Protein AF-A0A914E4A1-F1 (afdb_monomer)

Secondary structure (DSSP, 8-state):
-HHHHHHHHHHHHHHHHHHHHSPEE----S--TT--TTSTTHHHHTT-SBHHHHHTSTTEEEEEETT-TTTEEEEEEBGGG-TTT-BSSGGGSS--SS--S--EEEEEETTEEEEEEEESS----TTTHHHHHHHHHHHHHHHHHHTTS--

Sequence (151 aa):
MLCVLFSLCLLGGSFLLINKDSAAVHQIQGNVPNFDQSIDLFSQCNSYSNCDFCVTNEYCGFCVQQGNEKSWGYCLPGKNNQSDVRSDTGYCNSPTSSDTDNYHYNISIDGKPTRWEWDDSFCHTKYTFLPIAIIVIYQISFTSGINQIVY

Nearest PDB structures (foldseek):
  5v3b-assembly1_A  TM=4.237E-01  e=2.226E+00  Homo sapiens
  8yqu-assembly1_C  TM=3.728E-01  e=2.087E+00  African swine fever virus

Foldseek 3Di:
DVLLVVLVVQLVVLVVVQQVQFAFADQDDDDDPFFDCVDPCAVVQSPDTGQVVLLVQQQWKWKAWPVCLRYYTHIAGCPVSGLVQFGVTDQTNDDDDDDPDFQWGFDQDPNDTIIMGIGNHDGDDPSPCSSVVSVVSSVVVVVVVVVVPPD

Radius of gyration: 19.83 Å; Cα contacts (8 Å, |Δi|>4): 266; chains: 1; bounding box: 50×30×66 Å

Organism: NCBI:txid290746

pLDDT: mean 80.81, std 12.21, range [37.94, 93.75]

Mean predicted aligned error: 8.92 Å

Solvent-accessible surface area (backbone atoms only — not comparable to full-atom values): 8223 Å² total; per-residue (Å²): 108,69,65,48,55,51,33,53,52,51,39,56,51,35,53,54,49,38,49,73,50,25,18,32,35,57,64,84,76,76,96,45,90,68,48,61,75,85,47,78,57,27,72,61,24,38,65,37,66,23,35,53,66,22,33,70,36,71,41,13,15,28,36,25,41,69,94,32,56,56,62,41,30,34,31,31,21,10,37,94,66,35,18,93,72,32,25,63,41,38,78,43,42,63,78,62,72,95,62,97,66,73,54,51,16,70,43,69,59,96,86,39,85,41,48,25,37,53,33,33,81,67,66,65,49,93,48,71,62,48,48,57,58,37,51,54,54,33,52,58,50,52,58,67,61,58,74,75,79,80,126

Structure (mmCIF, N/CA/C/O backbone):
data_AF-A0A914E4A1-F1
#
_entry.id   AF-A0A914E4A1-F1
#
loop_
_atom_site.group_PDB
_atom_site.id
_atom_site.type_symbol
_atom_site.label_atom_id
_atom_site.label_alt_id
_atom_site.label_comp_id
_atom_site.label_asym_id
_atom_site.label_entity_id
_atom_site.label_seq_id
_atom_site.pdbx_PDB_ins_code
_atom_site.Cartn_x
_atom_site.Cartn_y
_atom_site.Cartn_z
_atom_site.occupancy
_atom_site.B_iso_or_equiv
_atom_site.auth_seq_id
_atom_site.auth_comp_id
_atom_site.auth_asym_id
_atom_site.auth_atom_id
_atom_site.pdbx_PDB_model_num
ATOM 1 N N . MET A 1 1 ? -23.397 -4.184 26.640 1.00 72.25 1 MET A N 1
ATOM 2 C CA . MET A 1 1 ? -23.469 -4.840 25.310 1.00 72.25 1 MET A CA 1
ATOM 3 C C . MET A 1 1 ? -23.698 -3.851 24.161 1.00 72.25 1 MET A C 1
ATOM 5 O O . MET A 1 1 ? -22.940 -3.895 23.206 1.00 72.25 1 MET A O 1
ATOM 9 N N . LEU A 1 2 ? -24.656 -2.913 24.249 1.00 82.31 2 LEU A N 1
ATOM 10 C CA . LEU A 1 2 ? -24.896 -1.889 23.207 1.00 82.31 2 LEU A CA 1
ATOM 11 C C . LEU A 1 2 ? -23.668 -1.023 22.859 1.00 82.31 2 LEU A C 1
ATOM 13 O O . LEU A 1 2 ? -23.382 -0.827 21.684 1.00 82.31 2 LEU A O 1
ATOM 17 N N . CYS A 1 3 ? -22.902 -0.569 23.857 1.00 79.50 3 CYS A N 1
ATOM 18 C CA . CYS A 1 3 ? -21.691 0.230 23.615 1.00 79.50 3 C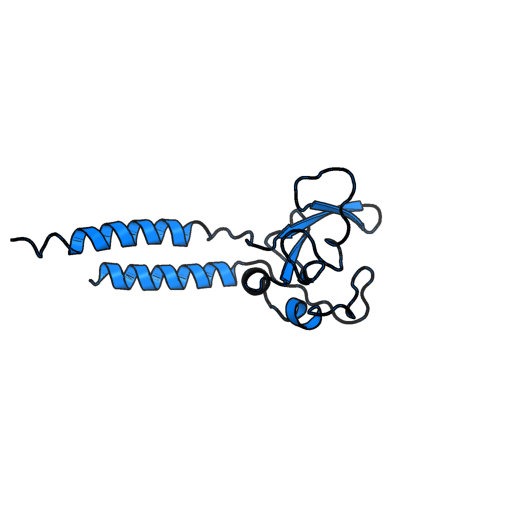YS A CA 1
ATOM 19 C C . CYS A 1 3 ? -20.619 -0.544 22.831 1.00 79.50 3 CYS A C 1
ATOM 21 O O . CYS A 1 3 ? -19.942 0.023 21.985 1.00 79.50 3 CYS A O 1
ATOM 23 N N . VAL A 1 4 ? -20.507 -1.853 23.074 1.00 84.19 4 VAL A N 1
ATOM 24 C CA . VAL A 1 4 ? -19.567 -2.742 22.375 1.00 84.19 4 VAL A CA 1
ATOM 25 C C . VAL A 1 4 ? -19.950 -2.851 20.898 1.00 84.19 4 VAL A C 1
ATOM 27 O O . VAL A 1 4 ? -19.099 -2.673 20.033 1.00 84.19 4 VAL A O 1
ATOM 30 N N . LEU A 1 5 ? -21.239 -3.064 20.609 1.00 87.19 5 LEU A N 1
ATOM 31 C CA . LEU A 1 5 ? -21.758 -3.114 19.238 1.00 87.19 5 LEU A CA 1
ATOM 32 C C . LEU A 1 5 ? -21.517 -1.796 18.492 1.00 87.19 5 LEU A C 1
ATOM 34 O O . LEU A 1 5 ? -21.060 -1.809 17.354 1.00 87.19 5 LEU A O 1
ATOM 38 N N . PHE A 1 6 ? -21.771 -0.660 19.146 1.00 88.31 6 PHE A N 1
ATOM 39 C CA . PHE A 1 6 ? -21.542 0.651 18.544 1.00 88.31 6 PHE A CA 1
ATOM 40 C C . PHE A 1 6 ? -20.058 0.889 18.228 1.00 88.31 6 PHE A C 1
ATOM 42 O O . PHE A 1 6 ? -19.729 1.313 17.122 1.00 88.31 6 PHE A O 1
ATOM 49 N N . SER A 1 7 ? -19.152 0.540 19.147 1.00 86.81 7 SER A N 1
ATOM 50 C CA . SER A 1 7 ? -17.707 0.649 18.917 1.00 86.81 7 SER A CA 1
ATOM 51 C C . SER A 1 7 ? -17.218 -0.247 17.778 1.00 86.81 7 SER A C 1
ATOM 53 O O . SER A 1 7 ? -16.366 0.182 17.007 1.00 86.81 7 SER A O 1
ATOM 55 N N . LEU A 1 8 ? -17.770 -1.455 17.617 1.00 87.62 8 LEU A N 1
ATOM 56 C CA . LEU A 1 8 ? -17.433 -2.334 16.489 1.00 87.62 8 LEU A CA 1
ATOM 57 C C . LEU A 1 8 ? -17.865 -1.727 15.146 1.00 87.62 8 LEU A C 1
ATOM 59 O O . LEU A 1 8 ? -17.088 -1.740 14.191 1.00 87.62 8 LEU A O 1
ATOM 63 N N . CYS A 1 9 ? -19.061 -1.133 15.081 1.00 90.50 9 CYS A N 1
ATOM 64 C CA . CYS A 1 9 ? -19.515 -0.416 13.887 1.00 90.50 9 CYS A CA 1
ATOM 65 C C . CYS A 1 9 ? -18.609 0.781 13.561 1.00 90.50 9 CYS A C 1
ATOM 67 O O . CYS A 1 9 ? -18.251 0.984 12.402 1.00 90.50 9 CYS A O 1
ATOM 69 N N . LEU A 1 10 ? -18.207 1.556 14.574 1.00 88.75 10 LEU A N 1
ATOM 70 C CA . LEU A 1 10 ? -17.286 2.682 14.395 1.00 88.75 10 LEU A CA 1
ATOM 71 C C . LEU A 1 10 ? -15.893 2.228 13.940 1.00 88.75 10 LEU A C 1
ATOM 73 O O . LEU A 1 10 ? -15.278 2.896 13.107 1.00 88.75 10 LEU A O 1
ATOM 77 N N . LEU A 1 11 ? -15.401 1.096 14.454 1.00 88.69 11 LEU A N 1
ATOM 78 C CA . LEU A 1 11 ? -14.117 0.523 14.054 1.00 88.69 11 LEU A CA 1
ATOM 79 C C . LEU A 1 11 ? -14.143 0.141 12.568 1.00 88.69 11 LEU A C 1
ATOM 81 O O . LEU A 1 11 ? -13.282 0.578 11.809 1.00 88.69 11 LEU A O 1
ATOM 85 N N . GLY A 1 12 ? -15.180 -0.586 12.136 1.00 87.69 12 GLY A N 1
ATOM 86 C CA . GLY A 1 12 ? -15.383 -0.921 10.724 1.00 87.69 12 GLY A CA 1
ATOM 87 C C . GLY A 1 12 ? -15.508 0.324 9.839 1.00 87.69 12 GLY A C 1
ATOM 88 O O . GLY A 1 12 ? -14.858 0.419 8.800 1.00 87.69 12 GLY A O 1
ATOM 89 N N . GLY A 1 13 ? -16.274 1.325 10.284 1.00 89.25 13 GLY A N 1
ATOM 90 C CA . GLY A 1 13 ? -16.399 2.604 9.583 1.00 89.25 13 GLY A CA 1
ATOM 91 C C . GLY A 1 13 ? -15.072 3.358 9.448 1.00 89.25 13 GLY A C 1
ATOM 92 O O . GLY A 1 13 ? -14.831 3.997 8.429 1.00 89.25 13 GLY A O 1
ATOM 93 N N . SER A 1 14 ? -14.181 3.247 10.432 1.00 87.00 14 SER A N 1
ATOM 94 C CA . SER A 1 14 ? -12.871 3.905 10.391 1.00 87.00 14 SER A CA 1
ATOM 95 C C . SER A 1 14 ? -11.954 3.299 9.337 1.00 87.00 14 SER A C 1
ATOM 97 O O . SER A 1 14 ? -11.304 4.046 8.612 1.00 87.00 14 SER A O 1
ATOM 99 N N . PHE A 1 15 ? -11.959 1.973 9.184 1.00 85.69 15 PHE A N 1
ATOM 100 C CA . PHE A 1 15 ? -11.224 1.318 8.099 1.00 85.69 15 PHE A CA 1
ATOM 101 C C . PHE A 1 15 ? -11.761 1.714 6.719 1.00 85.69 15 PHE A C 1
ATOM 103 O O . PHE A 1 15 ? -10.980 1.995 5.815 1.00 85.69 15 PHE A O 1
ATOM 110 N N . LEU A 1 16 ? -13.084 1.849 6.566 1.00 85.75 16 LEU A N 1
ATOM 111 C CA . LEU A 1 16 ? -13.674 2.353 5.319 1.00 85.75 16 LEU A CA 1
ATOM 112 C C . LEU A 1 16 ? -13.251 3.798 5.012 1.00 85.75 16 LEU A C 1
ATOM 114 O O . LEU A 1 16 ? -13.002 4.134 3.854 1.00 85.75 16 LEU A O 1
ATOM 118 N N . LEU A 1 17 ? -13.165 4.657 6.033 1.00 83.62 17 LEU A N 1
ATOM 119 C CA . LEU A 1 17 ? -12.691 6.034 5.870 1.00 83.62 17 LEU A CA 1
ATOM 120 C C . LEU A 1 17 ? -11.211 6.087 5.476 1.00 83.62 17 LEU A C 1
ATOM 122 O O . LEU A 1 17 ? -10.863 6.867 4.596 1.00 83.62 17 LEU A O 1
ATOM 126 N N . ILE A 1 18 ? -10.369 5.244 6.079 1.00 84.75 18 ILE A N 1
ATOM 127 C CA . ILE A 1 18 ? -8.945 5.117 5.735 1.00 84.75 18 ILE A CA 1
ATOM 128 C C . ILE A 1 18 ? -8.782 4.697 4.275 1.00 84.75 18 ILE A C 1
ATOM 130 O O . ILE A 1 18 ? -8.062 5.354 3.526 1.00 84.75 18 ILE A O 1
ATOM 134 N N . ASN A 1 19 ? -9.502 3.661 3.844 1.00 82.56 19 ASN A N 1
ATOM 135 C CA . ASN A 1 19 ? -9.434 3.178 2.469 1.00 82.56 19 ASN A CA 1
ATOM 136 C C . ASN A 1 19 ? -9.850 4.269 1.463 1.00 82.56 19 ASN A C 1
ATOM 138 O O . ASN A 1 19 ? -9.161 4.499 0.473 1.00 82.56 19 ASN A O 1
ATOM 142 N N . LYS A 1 20 ? -10.929 5.006 1.764 1.00 82.94 20 LYS A N 1
ATOM 143 C CA . LYS A 1 20 ? -11.439 6.093 0.913 1.00 82.94 20 LYS A CA 1
ATOM 144 C C . LYS A 1 20 ? -10.526 7.327 0.863 1.00 82.94 20 LYS A C 1
ATOM 146 O O . LYS A 1 20 ? -10.534 8.026 -0.146 1.00 82.94 20 LYS A O 1
ATOM 151 N N . ASP A 1 21 ? -9.821 7.635 1.948 1.00 85.12 21 ASP A N 1
ATOM 152 C CA . ASP A 1 21 ? -8.904 8.784 2.049 1.00 85.12 21 ASP A CA 1
ATOM 153 C C . ASP A 1 21 ? -7.477 8.452 1.589 1.00 85.12 21 ASP A C 1
ATOM 155 O O . ASP A 1 21 ? -6.638 9.340 1.471 1.00 85.12 21 ASP A O 1
ATOM 159 N N . SER A 1 22 ? -7.187 7.174 1.342 1.00 85.06 22 SER A N 1
ATOM 160 C CA . SER A 1 22 ? -5.876 6.735 0.875 1.00 85.06 22 SER A CA 1
ATOM 161 C C . SER A 1 22 ? -5.585 7.247 -0.533 1.00 85.06 22 SER A C 1
ATOM 163 O O . SER A 1 22 ? -6.481 7.339 -1.374 1.00 85.06 22 SER A O 1
ATOM 165 N N . ALA A 1 23 ? -4.308 7.525 -0.808 1.00 88.31 23 ALA A N 1
ATOM 166 C CA . ALA A 1 23 ? -3.865 7.991 -2.116 1.00 88.31 23 ALA A CA 1
ATOM 167 C C . ALA A 1 23 ? -4.294 7.033 -3.239 1.00 88.31 23 ALA A C 1
ATOM 169 O O . ALA A 1 23 ? -4.212 5.807 -3.100 1.00 88.31 23 ALA A O 1
ATOM 170 N N . ALA A 1 24 ? -4.741 7.601 -4.360 1.00 89.81 24 ALA A N 1
ATOM 171 C CA . ALA A 1 24 ? -5.168 6.830 -5.520 1.00 89.81 24 ALA A CA 1
ATOM 172 C C . ALA A 1 24 ? -3.965 6.208 -6.245 1.00 89.81 24 ALA A C 1
ATOM 174 O O . ALA A 1 24 ? -2.902 6.822 -6.362 1.00 89.81 24 ALA A O 1
ATOM 175 N N . VAL A 1 25 ? -4.144 5.001 -6.776 1.00 91.19 25 VAL A N 1
ATOM 176 C CA . VAL A 1 25 ? -3.153 4.376 -7.656 1.00 91.19 25 VAL A CA 1
ATOM 177 C C . VAL A 1 25 ? -3.331 4.930 -9.064 1.00 91.19 25 VAL A C 1
ATOM 179 O O . VAL A 1 25 ? -4.416 4.867 -9.646 1.00 91.19 25 VAL A O 1
ATOM 182 N N . HIS A 1 26 ? -2.254 5.461 -9.630 1.00 91.44 26 HIS A N 1
ATOM 183 C CA . HIS A 1 26 ? -2.198 5.823 -11.033 1.00 91.44 26 HIS A CA 1
ATOM 184 C C . HIS A 1 26 ? -1.838 4.589 -11.855 1.00 91.44 26 HIS A C 1
ATOM 186 O O . HIS A 1 26 ? -0.722 4.075 -11.774 1.00 91.44 26 HIS A O 1
ATOM 192 N N . GLN A 1 27 ? -2.802 4.103 -12.633 1.00 90.31 27 GLN A N 1
ATOM 193 C CA . GLN A 1 27 ? -2.609 2.915 -13.452 1.00 90.31 27 GLN A CA 1
ATOM 194 C C . GLN A 1 27 ? -1.702 3.223 -14.637 1.00 90.31 27 GLN A C 1
ATOM 196 O O . GLN A 1 27 ? -1.983 4.103 -15.452 1.00 90.31 27 GLN A O 1
ATOM 201 N N . ILE A 1 28 ? -0.632 2.452 -14.759 1.00 87.62 28 ILE A N 1
ATOM 202 C CA . ILE A 1 28 ? 0.309 2.569 -15.866 1.00 87.62 28 ILE A CA 1
ATOM 203 C C . ILE A 1 28 ? -0.291 1.827 -17.063 1.00 87.62 28 ILE A C 1
ATOM 205 O O . ILE A 1 28 ? -0.576 0.631 -16.975 1.00 87.62 28 ILE A O 1
ATOM 209 N N . GLN A 1 29 ? -0.503 2.538 -18.172 1.00 83.44 29 GLN A N 1
ATOM 210 C CA . GLN A 1 29 ? -1.038 1.983 -19.417 1.00 83.44 29 GLN A CA 1
ATOM 211 C C . GLN A 1 29 ? -0.049 2.202 -20.565 1.00 83.44 29 GLN A C 1
ATOM 213 O O . GLN A 1 29 ? 0.415 3.319 -20.790 1.00 83.44 29 GLN A O 1
ATOM 218 N N . GLY A 1 30 ? 0.246 1.140 -21.320 1.00 80.31 30 GLY A N 1
ATOM 219 C CA . GLY A 1 30 ? 1.188 1.191 -22.443 1.00 80.31 30 GLY A CA 1
ATOM 220 C C . GLY A 1 30 ? 2.648 1.296 -22.000 1.00 80.31 30 GLY A C 1
ATOM 221 O O . GLY A 1 30 ? 2.950 1.242 -20.817 1.00 80.31 30 GLY A O 1
ATOM 222 N N . ASN A 1 31 ? 3.579 1.420 -22.944 1.00 79.00 31 ASN A N 1
ATOM 223 C CA . ASN A 1 31 ? 5.005 1.382 -22.622 1.00 79.00 31 ASN A CA 1
ATOM 224 C C . ASN A 1 31 ? 5.472 2.727 -22.030 1.00 79.00 31 ASN A C 1
ATOM 226 O O . ASN A 1 31 ? 5.622 3.704 -22.767 1.00 79.00 31 ASN A O 1
ATOM 230 N N . VAL A 1 32 ? 5.676 2.783 -20.709 1.00 82.19 32 VAL A N 1
ATOM 231 C CA . VAL A 1 32 ? 6.095 3.999 -19.992 1.00 82.19 32 VAL A CA 1
ATOM 232 C C . VAL A 1 32 ? 7.574 3.887 -19.613 1.00 82.19 32 VAL A C 1
ATOM 234 O O . VAL A 1 32 ? 7.974 2.889 -19.015 1.00 82.19 32 VAL A O 1
ATOM 237 N N . PRO A 1 33 ? 8.411 4.892 -19.923 1.00 76.69 33 PRO A N 1
ATOM 238 C CA . PRO A 1 33 ? 9.826 4.854 -19.571 1.00 76.69 33 PRO A CA 1
ATOM 239 C C . PRO A 1 33 ? 10.028 4.705 -18.056 1.00 76.69 33 PRO A C 1
ATOM 241 O O . PRO A 1 33 ? 9.334 5.340 -17.264 1.00 76.69 33 PRO A O 1
ATOM 244 N N . ASN A 1 34 ? 11.026 3.901 -17.676 1.00 80.00 34 ASN A N 1
ATOM 245 C CA . ASN A 1 34 ? 11.361 3.481 -16.303 1.00 80.00 34 ASN A CA 1
ATOM 246 C C . ASN A 1 34 ? 10.430 2.433 -15.678 1.00 80.00 34 ASN A C 1
ATOM 248 O O . ASN A 1 34 ? 10.760 1.929 -14.607 1.00 80.00 34 ASN A O 1
ATOM 252 N N . PHE A 1 35 ? 9.327 2.070 -16.335 1.00 87.06 35 PHE A N 1
ATOM 253 C CA . PHE A 1 35 ? 8.444 0.997 -15.890 1.00 87.06 35 PHE A CA 1
ATOM 254 C C . PHE A 1 35 ? 8.545 -0.194 -16.836 1.00 87.06 35 PHE A C 1
ATOM 256 O O . PHE A 1 35 ? 8.288 -0.096 -18.032 1.00 87.06 35 PHE A O 1
ATOM 263 N N . ASP A 1 36 ? 8.903 -1.333 -16.269 1.00 88.25 36 ASP A N 1
ATOM 264 C CA . ASP A 1 36 ? 8.963 -2.618 -16.936 1.00 88.25 36 ASP A CA 1
ATOM 265 C C . ASP A 1 36 ? 7.709 -3.408 -16.564 1.00 88.25 36 ASP A C 1
ATOM 267 O O . ASP A 1 36 ? 7.532 -3.836 -15.424 1.00 88.25 36 ASP A O 1
ATOM 271 N N . GLN A 1 37 ? 6.816 -3.553 -17.540 1.00 86.25 37 GLN A N 1
ATOM 272 C CA . GLN A 1 37 ? 5.542 -4.256 -17.379 1.00 86.25 37 GLN A CA 1
ATOM 273 C C . GLN A 1 37 ? 5.668 -5.766 -17.575 1.00 86.25 37 GLN A C 1
ATOM 275 O O . GLN A 1 37 ? 4.687 -6.480 -17.388 1.00 86.25 37 GLN A O 1
ATOM 280 N N . SER A 1 38 ? 6.844 -6.245 -17.993 1.00 86.50 38 SER A N 1
ATOM 281 C CA . SER A 1 38 ? 7.107 -7.673 -18.175 1.00 86.50 38 SER A CA 1
ATOM 282 C C . SER A 1 38 ? 7.435 -8.390 -16.865 1.00 86.50 38 SER A C 1
ATOM 284 O O . SER A 1 38 ? 7.477 -9.618 -16.845 1.00 86.50 38 SER A O 1
ATOM 286 N N . ILE A 1 39 ? 7.631 -7.634 -15.780 1.00 86.69 39 ILE A N 1
ATOM 287 C CA . ILE A 1 39 ? 7.891 -8.172 -14.448 1.00 86.69 39 ILE A CA 1
ATOM 288 C C . ILE A 1 39 ? 6.649 -8.889 -13.915 1.00 86.69 39 ILE A C 1
ATOM 290 O O . ILE A 1 39 ? 5.515 -8.410 -14.037 1.00 86.69 39 ILE A O 1
ATOM 294 N N . ASP A 1 40 ? 6.886 -10.035 -13.281 1.00 86.75 40 ASP A N 1
ATOM 295 C CA . ASP A 1 40 ? 5.859 -10.788 -12.574 1.00 86.75 40 ASP A CA 1
ATOM 296 C C . ASP A 1 40 ? 5.148 -9.905 -11.535 1.00 86.75 40 ASP A C 1
ATOM 298 O O . ASP A 1 40 ? 5.713 -8.972 -10.972 1.00 86.75 40 ASP A O 1
ATOM 302 N N . LEU A 1 41 ? 3.862 -10.166 -11.294 1.00 89.56 41 LEU A N 1
ATOM 303 C CA . LEU A 1 41 ? 3.008 -9.388 -10.380 1.00 89.56 41 LEU A CA 1
ATOM 304 C C . LEU A 1 41 ? 2.759 -7.919 -10.777 1.00 89.56 41 LEU A C 1
ATOM 306 O O . LEU A 1 41 ? 1.869 -7.305 -10.186 1.00 89.56 41 LEU A O 1
ATOM 310 N N . PHE A 1 42 ? 3.411 -7.359 -11.808 1.00 90.62 42 PHE A N 1
ATOM 311 C CA . PHE A 1 42 ? 3.172 -5.974 -12.241 1.00 90.62 42 PHE A CA 1
ATOM 312 C C . PHE A 1 42 ? 1.693 -5.713 -12.538 1.00 90.62 42 PHE A C 1
ATOM 314 O O . PHE A 1 42 ? 1.097 -4.780 -12.002 1.00 90.62 42 PHE A O 1
ATOM 321 N N . SER A 1 43 ? 1.067 -6.576 -13.346 1.00 91.12 43 SER A N 1
ATOM 322 C CA . SER A 1 43 ? -0.353 -6.436 -13.686 1.00 91.12 43 SER A CA 1
ATOM 323 C C . SER A 1 43 ? -1.271 -6.570 -12.468 1.00 91.12 43 SER A C 1
ATOM 325 O O . SER A 1 43 ? -2.360 -6.001 -12.476 1.00 91.12 43 SER A O 1
ATOM 327 N N . GLN A 1 44 ? -0.864 -7.332 -11.450 1.00 92.44 44 GLN A N 1
ATOM 328 C CA . GLN A 1 44 ? -1.645 -7.512 -10.230 1.00 92.44 44 GLN A CA 1
ATOM 329 C C . GLN A 1 44 ? -1.540 -6.271 -9.344 1.00 92.44 44 GLN A C 1
ATOM 331 O O . GLN A 1 44 ? -2.570 -5.700 -8.992 1.00 92.44 44 GLN A O 1
ATOM 336 N N . CYS A 1 45 ? -0.324 -5.803 -9.052 1.00 92.19 45 CYS A N 1
ATOM 337 C CA . CYS A 1 45 ? -0.116 -4.600 -8.249 1.00 92.19 45 CYS A CA 1
ATOM 338 C C . CYS A 1 45 ? -0.740 -3.362 -8.925 1.00 92.19 45 CYS A C 1
ATOM 340 O O . CYS A 1 45 ? -1.485 -2.614 -8.298 1.00 92.19 45 CYS A O 1
ATOM 342 N N . ASN A 1 46 ? -0.571 -3.198 -10.239 1.00 93.25 46 ASN A N 1
ATOM 343 C CA . ASN A 1 46 ? -1.141 -2.076 -10.996 1.00 93.25 46 ASN A CA 1
ATOM 344 C C . ASN A 1 46 ? -2.686 -2.109 -11.095 1.00 93.25 46 ASN A C 1
ATOM 346 O O . ASN A 1 46 ? -3.299 -1.132 -11.525 1.00 93.25 46 ASN A O 1
ATOM 350 N N . SER A 1 47 ? -3.337 -3.219 -10.719 1.00 93.31 47 SER A N 1
ATOM 351 C CA . SER A 1 47 ? -4.804 -3.338 -10.743 1.00 93.31 47 SER A CA 1
ATOM 352 C C . SER A 1 47 ? -5.495 -2.729 -9.519 1.00 93.31 47 SER A C 1
ATOM 354 O O . SER A 1 47 ? -6.697 -2.460 -9.576 1.00 93.31 47 SER A O 1
ATOM 356 N N . TYR A 1 48 ? -4.761 -2.484 -8.429 1.00 93.19 48 TYR A N 1
ATOM 357 C CA . TYR A 1 48 ? -5.321 -1.887 -7.218 1.00 93.19 48 TYR A CA 1
ATOM 358 C C . TYR A 1 48 ? -5.715 -0.423 -7.441 1.00 93.19 48 TYR A C 1
ATOM 360 O O . TYR A 1 48 ? -5.104 0.289 -8.232 1.00 93.19 48 TYR A O 1
ATOM 368 N N . SER A 1 49 ? -6.754 0.035 -6.738 1.00 91.31 49 SER A N 1
ATOM 369 C CA . SER A 1 49 ? -7.320 1.383 -6.903 1.00 91.31 49 SER A CA 1
ATOM 370 C C . SER A 1 49 ? -6.679 2.444 -6.010 1.00 91.31 49 SER A C 1
ATOM 372 O O . SER A 1 49 ? -6.689 3.627 -6.348 1.00 91.31 49 SER A O 1
ATOM 374 N N . ASN A 1 50 ? -6.146 2.043 -4.858 1.00 90.94 50 ASN A N 1
ATOM 375 C CA . ASN A 1 50 ? -5.614 2.942 -3.835 1.00 90.94 50 ASN A CA 1
ATOM 376 C C . ASN A 1 50 ? -4.518 2.260 -3.013 1.00 90.94 50 ASN A C 1
ATOM 378 O O . ASN A 1 50 ? -4.408 1.032 -3.006 1.00 90.94 50 ASN A O 1
ATOM 382 N N . CYS A 1 51 ? -3.738 3.081 -2.311 1.00 90.44 51 CYS A N 1
ATOM 383 C CA . CYS A 1 51 ? -2.613 2.651 -1.487 1.00 90.44 51 CYS A CA 1
ATOM 384 C C . CYS A 1 51 ? -3.009 1.552 -0.484 1.00 90.44 51 CYS A C 1
ATOM 386 O O . CYS A 1 51 ? -2.362 0.517 -0.460 1.00 90.44 51 CYS A O 1
ATOM 388 N N . ASP A 1 52 ? -4.115 1.707 0.259 1.00 89.44 52 ASP A N 1
ATOM 389 C CA . ASP A 1 52 ? -4.555 0.720 1.268 1.00 89.44 52 ASP A CA 1
ATOM 390 C C . ASP A 1 52 ? -4.754 -0.698 0.690 1.00 89.44 52 ASP A C 1
ATOM 392 O O . ASP A 1 52 ? -4.282 -1.678 1.263 1.00 89.44 52 ASP A O 1
ATOM 396 N N . PHE A 1 53 ? -5.350 -0.825 -0.504 1.00 90.56 53 PHE A N 1
ATOM 397 C CA . PHE A 1 53 ? -5.438 -2.131 -1.173 1.00 90.56 53 PHE A CA 1
ATOM 398 C C . PHE A 1 53 ? -4.093 -2.616 -1.721 1.00 90.56 53 PHE A C 1
ATOM 400 O O . PHE A 1 53 ? -3.857 -3.820 -1.743 1.00 90.56 53 PHE A O 1
ATOM 407 N N . CYS A 1 54 ? -3.228 -1.698 -2.156 1.00 91.81 54 CYS A N 1
ATOM 408 C CA . CYS A 1 54 ? -1.896 -2.024 -2.660 1.00 91.81 54 CYS A CA 1
ATOM 409 C C . CYS A 1 54 ? -1.022 -2.667 -1.572 1.00 91.81 54 CYS A C 1
ATOM 411 O O . CYS A 1 54 ? -0.497 -3.757 -1.781 1.00 91.81 54 CYS A O 1
ATOM 413 N N . VAL A 1 55 ? -0.936 -2.034 -0.397 1.00 90.19 55 VAL A N 1
ATOM 414 C CA . VAL A 1 55 ? -0.089 -2.470 0.734 1.00 90.19 55 VAL A CA 1
ATOM 415 C C . VAL A 1 55 ? -0.673 -3.652 1.516 1.00 90.19 55 VAL A C 1
ATOM 417 O O . VAL A 1 55 ? -0.023 -4.220 2.384 1.00 90.19 55 VAL A O 1
ATOM 420 N N . THR A 1 56 ? -1.908 -4.066 1.213 1.00 88.81 56 THR A N 1
ATOM 421 C CA . THR A 1 56 ? -2.492 -5.293 1.785 1.00 88.81 56 THR A CA 1
ATOM 422 C C . THR A 1 56 ? -1.806 -6.557 1.240 1.00 88.81 56 THR A C 1
ATOM 424 O O . THR A 1 56 ? -1.899 -7.624 1.846 1.00 88.81 56 THR A O 1
ATOM 427 N N . ASN A 1 57 ? -1.142 -6.466 0.084 1.00 88.94 57 ASN A N 1
ATOM 428 C CA . ASN A 1 57 ? -0.439 -7.579 -0.542 1.00 88.94 57 ASN A CA 1
ATOM 429 C C . ASN A 1 57 ? 1.064 -7.498 -0.244 1.00 88.94 57 ASN A C 1
ATOM 431 O O . ASN A 1 57 ? 1.710 -6.532 -0.629 1.00 88.94 57 ASN A O 1
ATOM 435 N N . GLU A 1 58 ? 1.627 -8.547 0.357 1.00 88.81 58 GLU A N 1
ATOM 436 C CA . GLU A 1 58 ? 3.054 -8.643 0.718 1.00 88.81 58 GLU A CA 1
ATOM 437 C C . GLU A 1 58 ? 4.019 -8.572 -0.480 1.00 88.81 58 GLU A C 1
ATOM 439 O O . GLU A 1 58 ? 5.213 -8.340 -0.319 1.00 88.81 58 GLU A O 1
ATOM 444 N N . TYR A 1 59 ? 3.517 -8.762 -1.700 1.00 91.25 59 TYR A N 1
ATOM 445 C CA . TYR A 1 59 ? 4.314 -8.670 -2.923 1.00 91.25 59 TYR A CA 1
ATOM 446 C C . TYR A 1 59 ? 4.267 -7.292 -3.582 1.00 91.25 59 TYR A 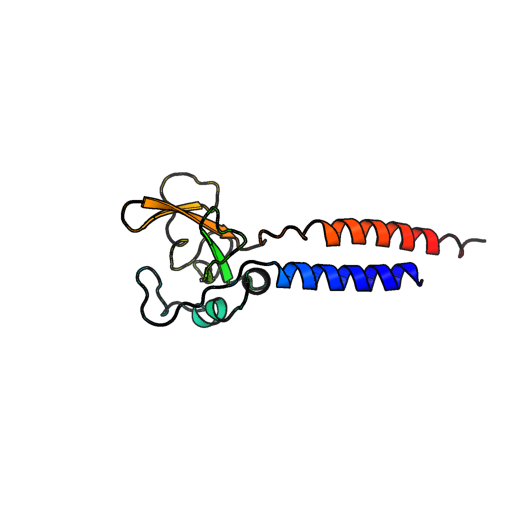C 1
ATOM 448 O O . TYR A 1 59 ? 4.997 -7.058 -4.546 1.00 91.25 59 TYR A O 1
ATOM 456 N N . CYS A 1 60 ? 3.403 -6.393 -3.114 1.00 92.19 60 CYS A N 1
ATOM 457 C CA . CYS A 1 60 ? 3.203 -5.074 -3.697 1.00 92.19 60 CYS A CA 1
ATOM 458 C C . CYS A 1 60 ? 3.569 -3.982 -2.691 1.00 92.19 60 CYS A C 1
ATOM 460 O O . CYS A 1 60 ? 3.489 -4.166 -1.482 1.00 92.19 60 CYS A O 1
ATOM 462 N N . GLY A 1 61 ? 3.937 -2.817 -3.204 1.00 91.81 61 GLY A N 1
ATOM 463 C CA . GLY A 1 61 ? 4.109 -1.616 -2.401 1.00 91.81 61 GLY A CA 1
ATOM 464 C C . GLY A 1 61 ? 3.782 -0.370 -3.207 1.00 91.81 61 GLY A C 1
ATOM 465 O O . GLY A 1 61 ? 3.604 -0.404 -4.431 1.00 91.81 61 GLY A O 1
ATOM 466 N N . PHE A 1 62 ? 3.647 0.738 -2.499 1.00 92.12 62 PHE A N 1
ATOM 467 C CA . PHE A 1 62 ? 3.191 2.004 -3.030 1.00 92.12 62 PHE A CA 1
ATOM 468 C C . PHE A 1 62 ? 4.365 2.977 -3.167 1.00 92.12 62 PHE A C 1
ATOM 470 O O . PHE A 1 62 ? 5.068 3.278 -2.213 1.00 92.12 62 PHE A O 1
ATOM 477 N N . CYS A 1 63 ? 4.585 3.473 -4.380 1.00 90.75 63 CYS A N 1
ATOM 478 C CA . CYS A 1 63 ? 5.619 4.445 -4.713 1.00 90.75 63 CYS A CA 1
ATOM 479 C C . CYS A 1 63 ? 4.973 5.814 -4.935 1.00 90.75 63 CYS A C 1
ATOM 481 O O . CYS A 1 63 ? 4.241 6.011 -5.911 1.00 90.75 63 CYS A O 1
ATOM 483 N N . VAL A 1 64 ? 5.245 6.773 -4.057 1.00 90.00 64 VAL A N 1
ATOM 484 C CA . VAL A 1 64 ? 4.620 8.098 -4.073 1.00 90.00 64 VAL A CA 1
ATOM 485 C C . VAL A 1 64 ? 5.647 9.207 -4.225 1.00 90.00 64 VAL A C 1
ATOM 487 O O . VAL A 1 64 ? 6.782 9.090 -3.786 1.00 90.00 64 VAL A O 1
ATOM 490 N N . GLN A 1 65 ? 5.274 10.305 -4.875 1.00 86.50 65 GLN A N 1
ATOM 491 C CA . GLN A 1 65 ? 6.136 11.479 -4.948 1.00 86.50 65 GLN A CA 1
ATOM 492 C C . GLN A 1 65 ? 6.012 12.290 -3.652 1.00 86.50 65 GLN A C 1
ATOM 494 O O . GLN A 1 65 ? 4.901 12.606 -3.221 1.00 86.50 65 GLN A O 1
ATOM 499 N N . GLN A 1 66 ? 7.141 12.697 -3.071 1.00 81.81 66 GLN A N 1
ATOM 500 C CA . GLN A 1 66 ? 7.172 13.535 -1.875 1.00 81.81 66 GLN A CA 1
ATOM 501 C C . GLN A 1 66 ? 6.384 14.834 -2.108 1.00 81.81 66 GLN A C 1
ATOM 503 O O . GLN A 1 66 ? 6.570 15.522 -3.116 1.00 81.81 66 GLN A O 1
ATOM 508 N N . GLY A 1 67 ? 5.486 15.161 -1.175 1.00 76.56 67 GLY A N 1
ATOM 509 C CA . GLY A 1 67 ? 4.552 16.287 -1.303 1.00 76.56 67 GLY A CA 1
ATOM 510 C C . GLY A 1 67 ? 3.238 15.968 -2.032 1.00 76.56 67 GLY A C 1
ATOM 511 O O . GLY A 1 67 ? 2.324 16.790 -1.995 1.00 76.56 67 GLY A O 1
ATOM 512 N N . ASN A 1 68 ? 3.104 14.776 -2.627 1.00 77.12 68 ASN A N 1
ATOM 513 C CA . ASN A 1 68 ? 1.867 14.247 -3.221 1.00 77.12 68 ASN A CA 1
ATOM 514 C C . ASN A 1 68 ? 1.337 12.994 -2.498 1.00 77.12 68 ASN A C 1
ATOM 516 O O . ASN A 1 68 ? 0.438 12.332 -3.013 1.00 77.12 68 ASN A O 1
ATOM 520 N N . GLU A 1 69 ? 1.826 12.724 -1.285 1.00 72.31 69 GLU A N 1
ATOM 521 C CA . GLU A 1 69 ? 1.514 11.568 -0.417 1.00 72.31 69 GLU A CA 1
ATOM 522 C C . GLU A 1 69 ? 0.019 11.240 -0.276 1.00 72.31 69 GLU A C 1
ATOM 524 O O . GLU A 1 69 ? -0.345 10.099 -0.020 1.00 72.31 69 GLU A O 1
ATOM 529 N N . LYS A 1 70 ? -0.862 12.232 -0.447 1.00 73.25 70 LYS A N 1
ATOM 530 C CA . LYS A 1 70 ? -2.323 12.089 -0.310 1.00 73.25 70 LYS A CA 1
ATOM 531 C C . LYS A 1 70 ? -3.083 12.101 -1.631 1.00 73.25 70 LYS A C 1
ATOM 533 O O . LYS A 1 70 ? -4.288 11.877 -1.642 1.00 73.25 70 LYS A O 1
ATOM 538 N N . SER A 1 71 ? -2.412 12.428 -2.728 1.00 82.62 71 SER A N 1
ATOM 539 C CA . SER A 1 71 ? -3.066 12.672 -4.011 1.00 82.62 71 SER A CA 1
ATOM 540 C C . SER A 1 71 ? -3.036 11.419 -4.873 1.00 82.62 71 SER A C 1
ATOM 542 O O . SER A 1 71 ? -4.088 10.909 -5.258 1.00 82.62 71 SER A O 1
ATOM 544 N N . TRP A 1 72 ? -1.840 10.922 -5.187 1.00 88.88 72 TRP A N 1
ATOM 545 C CA . TRP A 1 72 ? -1.668 9.791 -6.092 1.00 88.88 72 TRP A CA 1
ATOM 546 C C . TRP A 1 72 ? -0.259 9.197 -5.992 1.00 88.88 72 TRP A C 1
ATOM 548 O O . TRP A 1 72 ? 0.682 9.884 -5.600 1.00 88.88 72 TRP A O 1
ATOM 558 N N . GLY A 1 73 ? -0.115 7.942 -6.403 1.00 90.81 73 GLY A N 1
ATOM 559 C CA . GLY A 1 73 ? 1.161 7.234 -6.518 1.00 90.81 73 GLY A CA 1
ATOM 560 C C . GLY A 1 73 ? 1.020 5.990 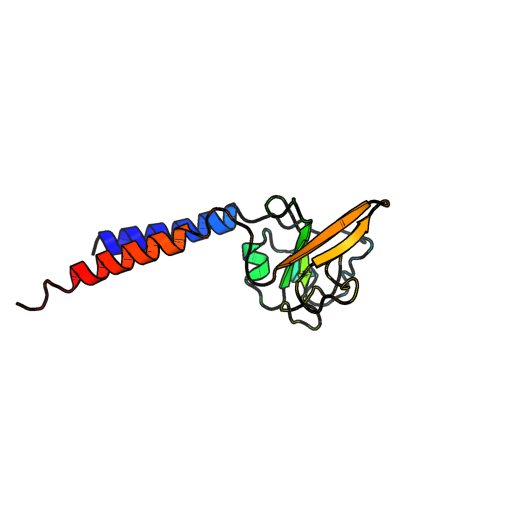-7.392 1.00 90.81 73 GLY A C 1
ATOM 561 O O . GLY A 1 73 ? -0.018 5.784 -8.018 1.00 90.81 73 GLY A O 1
ATOM 562 N N . TYR A 1 74 ? 2.051 5.157 -7.449 1.00 91.81 74 TYR A N 1
ATOM 563 C CA . TYR A 1 74 ? 2.073 3.929 -8.243 1.00 91.81 74 TYR A CA 1
ATOM 564 C C . TYR A 1 74 ? 2.097 2.706 -7.337 1.00 91.81 74 TYR A C 1
ATOM 566 O O . TYR A 1 74 ? 2.924 2.634 -6.436 1.00 91.81 74 TYR A O 1
ATOM 574 N N . CYS A 1 75 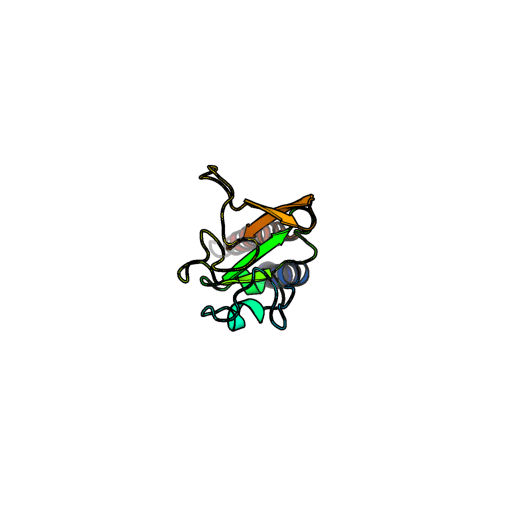? 1.247 1.717 -7.607 1.00 93.62 75 CYS A N 1
ATOM 575 C CA . CYS A 1 75 ? 1.355 0.416 -6.958 1.00 93.62 75 CYS A CA 1
ATOM 576 C C . CYS A 1 75 ? 2.238 -0.502 -7.802 1.00 93.62 75 CYS A C 1
ATOM 578 O O . CYS A 1 75 ? 1.916 -0.779 -8.959 1.00 93.62 75 CYS A O 1
ATOM 580 N N . LEU A 1 76 ? 3.360 -0.943 -7.243 1.00 93.75 76 LEU A N 1
ATOM 581 C CA . LEU A 1 76 ? 4.405 -1.662 -7.966 1.00 93.75 76 LEU A CA 1
ATOM 582 C C . LEU A 1 76 ? 4.769 -2.954 -7.228 1.00 93.75 76 LEU A C 1
ATOM 584 O O . LEU A 1 76 ? 4.592 -3.030 -6.012 1.00 93.75 76 LEU A O 1
ATOM 588 N N . PRO A 1 77 ? 5.270 -3.976 -7.939 1.00 93.19 77 PRO A N 1
ATOM 589 C CA . PRO A 1 77 ? 5.777 -5.177 -7.298 1.00 93.19 77 PRO A CA 1
ATOM 590 C C . PRO A 1 77 ? 7.061 -4.868 -6.527 1.00 93.19 77 PRO A C 1
ATOM 592 O O . PRO A 1 77 ? 7.898 -4.078 -6.977 1.00 93.19 77 PRO A O 1
ATOM 595 N N . GLY A 1 78 ? 7.205 -5.502 -5.370 1.00 90.38 78 GLY A N 1
ATOM 596 C CA . GLY A 1 78 ? 8.419 -5.499 -4.574 1.00 90.38 78 GLY A CA 1
ATOM 597 C C . GLY A 1 78 ? 9.544 -6.277 -5.249 1.00 90.38 78 GLY A C 1
ATOM 598 O O . GLY A 1 78 ? 9.312 -7.264 -5.952 1.00 90.38 78 GLY A O 1
ATOM 599 N N . LYS A 1 79 ? 10.787 -5.847 -5.046 1.00 86.88 79 LYS A N 1
ATOM 600 C CA . LYS A 1 79 ? 11.949 -6.515 -5.634 1.00 86.88 79 LYS A CA 1
ATOM 601 C C . LYS A 1 79 ? 12.095 -7.945 -5.121 1.00 86.88 79 LYS A C 1
ATOM 603 O O . LYS A 1 79 ? 12.049 -8.178 -3.922 1.00 86.88 79 LYS A O 1
ATOM 608 N N . ASN A 1 80 ? 12.362 -8.894 -6.022 1.00 84.00 80 ASN A N 1
ATOM 609 C CA . ASN A 1 80 ? 1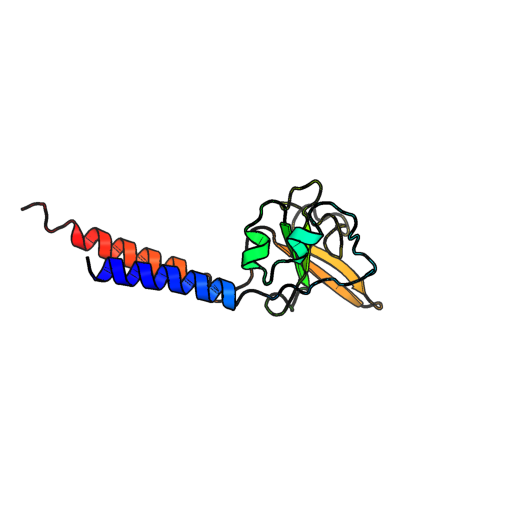2.443 -10.326 -5.698 1.00 84.00 80 ASN A CA 1
ATOM 610 C C . ASN A 1 80 ? 11.161 -10.875 -5.039 1.00 84.00 80 ASN A C 1
ATOM 612 O O . ASN A 1 80 ? 11.244 -11.797 -4.228 1.00 84.00 80 ASN A O 1
ATOM 616 N N . ASN A 1 81 ? 9.993 -10.311 -5.367 1.00 80.81 81 ASN A N 1
ATOM 617 C CA . ASN A 1 81 ? 8.719 -10.628 -4.715 1.00 80.81 81 ASN A CA 1
ATOM 618 C C . ASN A 1 81 ? 8.759 -10.366 -3.197 1.00 80.81 81 ASN A C 1
ATOM 620 O O . ASN A 1 81 ? 8.209 -11.136 -2.416 1.00 80.81 81 ASN A O 1
ATOM 624 N N . GLN A 1 82 ? 9.458 -9.310 -2.782 1.00 79.50 82 GLN A N 1
ATOM 625 C CA . GLN A 1 82 ? 9.511 -8.815 -1.406 1.00 79.50 82 GLN A CA 1
ATOM 626 C C . GLN A 1 82 ? 9.319 -7.297 -1.447 1.00 79.50 82 GLN A C 1
ATOM 628 O O . GLN A 1 82 ? 10.090 -6.585 -2.099 1.00 79.50 82 GLN A O 1
ATOM 633 N N . SER A 1 83 ? 8.243 -6.795 -0.839 1.00 78.44 83 SER A N 1
ATOM 634 C CA . SER A 1 83 ? 7.905 -5.365 -0.844 1.00 78.44 83 SER A CA 1
ATOM 635 C C . SER A 1 83 ? 8.691 -4.554 0.188 1.00 78.44 83 SER A C 1
ATOM 637 O O . SER A 1 83 ? 8.791 -3.343 0.062 1.00 78.44 83 SER A O 1
ATOM 639 N N . ASP A 1 84 ? 9.358 -5.209 1.125 1.00 68.62 84 ASP A N 1
ATOM 640 C CA . ASP A 1 84 ? 9.980 -4.676 2.342 1.00 68.62 84 ASP A CA 1
ATOM 641 C C . ASP A 1 84 ? 11.240 -3.811 2.134 1.00 68.62 84 ASP A C 1
ATOM 643 O O . ASP A 1 84 ? 11.885 -3.395 3.094 1.00 68.62 84 ASP A O 1
ATOM 647 N N . VAL A 1 85 ? 11.631 -3.525 0.889 1.00 73.00 85 VAL A N 1
ATOM 648 C CA . VAL A 1 85 ? 12.820 -2.697 0.613 1.00 73.00 85 VAL A CA 1
ATOM 649 C C . VAL A 1 85 ? 12.575 -1.683 -0.495 1.00 73.00 85 VAL A C 1
ATOM 651 O O . VAL A 1 85 ? 12.908 -0.505 -0.354 1.00 73.00 85 VAL A O 1
ATOM 654 N N . ARG A 1 86 ? 12.074 -2.141 -1.645 1.00 84.38 86 ARG A N 1
ATOM 655 C CA . ARG A 1 86 ? 11.972 -1.322 -2.857 1.00 84.38 86 ARG A CA 1
ATOM 656 C C . ARG A 1 86 ? 11.093 -1.966 -3.912 1.00 84.38 86 ARG A C 1
ATOM 658 O O . ARG A 1 86 ? 10.883 -3.180 -3.885 1.00 84.38 86 ARG A O 1
ATOM 665 N N . SER A 1 87 ? 10.690 -1.176 -4.902 1.00 88.38 87 SER A N 1
ATOM 666 C CA . SER A 1 87 ? 10.020 -1.719 -6.077 1.00 88.38 87 SER A CA 1
ATOM 667 C C . SER A 1 87 ? 11.002 -2.442 -7.002 1.00 88.38 87 SER A C 1
ATOM 669 O O . SER A 1 87 ? 12.199 -2.147 -7.037 1.00 88.38 87 SER A O 1
ATOM 671 N N . ASP A 1 88 ? 10.504 -3.389 -7.791 1.00 88.31 88 ASP A N 1
ATOM 672 C CA . ASP A 1 88 ? 11.301 -4.047 -8.831 1.00 88.31 88 ASP A CA 1
ATOM 673 C C . ASP A 1 88 ? 11.393 -3.208 -10.117 1.00 88.31 88 ASP A C 1
ATOM 675 O O . ASP A 1 88 ? 12.266 -3.403 -10.963 1.00 88.31 88 ASP A O 1
ATOM 679 N N . THR A 1 89 ? 10.507 -2.216 -10.254 1.00 88.81 89 THR A N 1
ATOM 680 C CA . THR A 1 89 ? 10.444 -1.312 -11.405 1.00 88.81 89 THR A CA 1
ATOM 681 C C . THR A 1 89 ? 9.966 0.088 -11.041 1.00 88.81 89 THR A C 1
ATOM 683 O O . THR A 1 89 ? 9.505 0.314 -9.927 1.00 88.81 89 THR A O 1
ATOM 686 N N . GLY A 1 90 ? 10.063 1.043 -11.962 1.00 87.88 90 GLY A N 1
ATOM 687 C CA . GLY A 1 90 ? 9.596 2.409 -11.761 1.00 87.88 90 GLY A CA 1
ATOM 688 C C . GLY A 1 90 ? 10.554 3.279 -10.954 1.00 87.88 90 GLY A C 1
ATOM 689 O O . GLY A 1 90 ? 11.745 2.995 -10.799 1.00 87.88 90 GLY A O 1
ATOM 690 N N . TYR A 1 91 ? 10.000 4.369 -10.428 1.00 86.56 91 TYR A N 1
ATOM 691 C CA . TYR A 1 91 ? 10.748 5.422 -9.742 1.00 86.56 91 TYR A CA 1
ATOM 692 C C . TYR A 1 91 ? 11.294 5.020 -8.360 1.00 86.56 91 TYR A C 1
ATOM 694 O O . TYR A 1 91 ? 12.189 5.684 -7.849 1.00 86.56 91 TYR A O 1
ATOM 702 N N . CYS A 1 92 ? 10.821 3.910 -7.786 1.00 87.81 92 CYS A N 1
ATOM 703 C CA . CYS A 1 92 ? 11.277 3.391 -6.494 1.00 87.81 92 CYS A CA 1
ATOM 704 C C . CYS A 1 92 ? 12.204 2.156 -6.606 1.00 87.81 92 CYS A C 1
ATOM 706 O O . CYS A 1 92 ? 12.365 1.425 -5.634 1.00 87.81 92 CYS A O 1
ATOM 708 N N . ASN A 1 93 ? 12.815 1.890 -7.776 1.00 85.12 93 ASN A N 1
ATOM 709 C CA . ASN A 1 93 ? 13.640 0.684 -7.995 1.00 85.12 93 ASN A CA 1
ATOM 710 C C . ASN A 1 93 ? 15.121 0.853 -7.610 1.00 85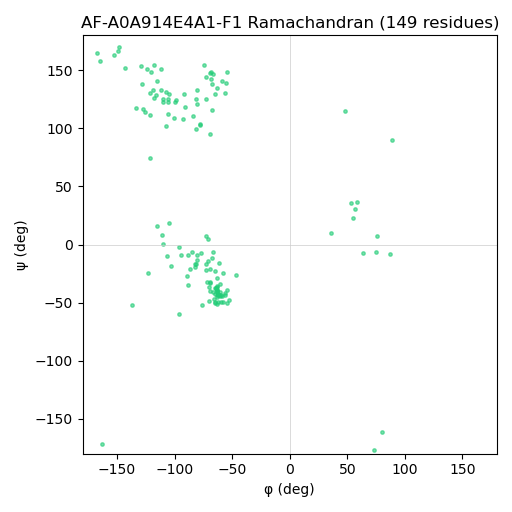.12 93 ASN A C 1
ATOM 712 O O . ASN A 1 93 ? 15.777 -0.086 -7.149 1.00 85.12 93 ASN A O 1
ATOM 716 N N . SER A 1 94 ? 15.703 2.038 -7.799 1.00 71.25 94 SER A N 1
ATOM 717 C CA . SER A 1 94 ? 17.151 2.217 -7.636 1.00 71.25 94 SER A CA 1
ATOM 718 C C . SER A 1 94 ? 17.479 3.263 -6.575 1.00 71.25 94 SER A C 1
ATOM 720 O O . SER A 1 94 ? 17.252 4.444 -6.831 1.00 71.25 94 SER A O 1
ATOM 722 N N . PRO A 1 95 ? 18.053 2.877 -5.420 1.00 62.06 95 PRO A N 1
ATOM 723 C CA . PRO A 1 95 ? 18.439 3.841 -4.400 1.00 62.06 95 PRO A CA 1
ATOM 724 C C . PRO A 1 95 ? 19.553 4.748 -4.931 1.00 62.06 95 PRO A C 1
ATOM 726 O O . PRO A 1 95 ? 20.572 4.286 -5.452 1.00 62.06 95 PRO A O 1
ATOM 729 N N . THR A 1 96 ? 19.371 6.057 -4.795 1.00 53.66 96 THR A N 1
ATOM 730 C CA . THR A 1 96 ? 20.450 7.032 -4.978 1.00 53.66 96 THR A CA 1
ATOM 731 C C . THR A 1 96 ? 21.324 7.038 -3.729 1.00 53.66 96 THR A C 1
ATOM 733 O O . THR A 1 96 ? 20.942 7.628 -2.730 1.00 53.66 96 THR A O 1
ATOM 736 N N . SER A 1 97 ? 22.489 6.388 -3.825 1.00 43.22 97 SER A N 1
ATOM 737 C CA . SER A 1 97 ? 23.701 6.573 -3.004 1.00 43.22 97 SER A CA 1
ATOM 738 C C . SER A 1 97 ? 23.556 6.619 -1.472 1.00 43.22 97 SER A C 1
ATOM 740 O O . SER A 1 97 ? 23.106 7.609 -0.911 1.00 43.22 97 SER A O 1
ATOM 742 N N . SER A 1 98 ? 24.142 5.610 -0.815 1.00 45.16 98 SER A N 1
ATOM 743 C CA . SER A 1 98 ? 24.761 5.688 0.524 1.00 45.16 98 SER A CA 1
ATOM 744 C C . SER A 1 98 ? 23.918 6.209 1.694 1.00 45.16 98 SER A C 1
ATOM 746 O O . SER A 1 98 ? 24.495 6.633 2.686 1.00 45.16 98 SER A O 1
ATOM 748 N N . ASP A 1 99 ? 22.596 6.146 1.616 1.00 43.62 99 ASP A N 1
ATOM 749 C CA . ASP A 1 99 ? 21.749 6.096 2.804 1.00 43.62 99 ASP A CA 1
ATOM 750 C C . ASP A 1 99 ? 21.222 4.664 2.876 1.00 43.62 99 ASP A C 1
ATOM 752 O O . ASP A 1 99 ? 20.380 4.237 2.088 1.00 43.62 99 ASP A O 1
ATOM 756 N N . THR A 1 100 ? 21.818 3.870 3.764 1.00 48.31 100 THR A N 1
ATOM 757 C CA . THR A 1 100 ? 21.332 2.526 4.120 1.00 48.31 100 THR A CA 1
ATOM 758 C C . THR A 1 100 ? 19.992 2.574 4.845 1.00 48.31 100 THR A C 1
ATOM 760 O O . THR A 1 100 ? 19.377 1.531 5.056 1.00 48.31 100 THR A O 1
ATOM 763 N N . ASP A 1 101 ? 19.532 3.782 5.161 1.00 51.66 101 ASP A N 1
ATOM 764 C CA . ASP A 1 101 ? 18.299 4.044 5.855 1.00 51.66 101 ASP A CA 1
ATOM 765 C C . ASP A 1 101 ? 17.392 4.863 4.919 1.00 51.66 101 ASP A C 1
ATOM 767 O O . ASP A 1 101 ? 17.736 5.967 4.499 1.00 51.66 101 ASP A O 1
ATOM 771 N N . ASN A 1 102 ? 16.176 4.359 4.706 1.00 53.72 102 ASN A N 1
ATOM 772 C CA . ASN A 1 102 ? 14.981 5.112 4.308 1.00 53.72 102 ASN A CA 1
ATOM 773 C C . ASN A 1 102 ? 14.750 5.279 2.799 1.00 53.72 102 ASN A C 1
ATOM 775 O O . ASN A 1 102 ? 15.192 6.263 2.217 1.00 53.72 102 ASN A O 1
ATOM 779 N N . TYR A 1 103 ? 14.015 4.321 2.212 1.00 64.25 103 TYR A N 1
ATOM 780 C CA . TYR A 1 103 ? 12.802 4.452 1.372 1.00 64.25 103 TYR A CA 1
ATOM 781 C C . TYR A 1 103 ? 12.634 5.634 0.386 1.00 64.25 103 TYR A C 1
ATOM 783 O O . TYR A 1 103 ? 11.563 5.778 -0.190 1.00 64.25 103 TYR A O 1
ATOM 791 N N . HIS A 1 104 ? 13.650 6.454 0.119 1.00 69.44 104 HIS A N 1
ATOM 792 C CA . HIS A 1 104 ? 13.565 7.673 -0.671 1.00 69.44 104 HIS A CA 1
ATOM 793 C C . HIS A 1 104 ? 14.457 7.622 -1.915 1.00 69.44 104 HIS A C 1
ATOM 795 O O . HIS A 1 104 ? 15.648 7.315 -1.856 1.00 69.44 104 HIS A O 1
ATOM 801 N N . TYR A 1 105 ? 13.891 8.015 -3.050 1.00 72.31 105 TYR A N 1
ATOM 802 C CA . TYR A 1 105 ? 14.502 7.895 -4.368 1.00 72.31 105 TYR A CA 1
ATOM 803 C C . TYR A 1 105 ? 14.519 9.263 -5.044 1.00 72.31 105 TYR A C 1
ATOM 805 O O . TYR A 1 105 ? 13.472 9.833 -5.346 1.00 72.31 105 TYR A O 1
ATOM 813 N N . ASN A 1 106 ? 15.708 9.822 -5.272 1.00 69.31 106 ASN A N 1
ATOM 814 C CA . ASN A 1 106 ? 15.849 11.113 -5.940 1.00 69.31 106 ASN A CA 1
ATOM 815 C C . ASN A 1 106 ? 16.028 10.886 -7.440 1.00 69.31 106 ASN A C 1
ATOM 817 O O . ASN A 1 106 ? 17.085 10.450 -7.891 1.00 69.31 106 ASN A O 1
ATOM 821 N N . ILE A 1 107 ? 15.000 11.212 -8.219 1.00 72.94 107 ILE A N 1
ATOM 822 C CA . ILE A 1 107 ? 15.022 11.093 -9.676 1.00 72.94 107 ILE A CA 1
ATOM 823 C C . ILE A 1 107 ? 14.894 12.477 -10.291 1.00 72.94 107 ILE A C 1
ATOM 825 O O . ILE A 1 107 ? 13.994 13.252 -9.963 1.00 72.94 107 ILE A O 1
ATOM 829 N N . SER A 1 108 ? 15.806 12.783 -11.207 1.00 69.19 108 SER A N 1
ATOM 830 C CA . SER A 1 108 ? 15.742 13.994 -12.016 1.00 69.19 108 SER A CA 1
ATOM 831 C C . SER A 1 108 ? 14.783 13.772 -13.180 1.00 69.19 108 SER A C 1
ATOM 833 O O . SER A 1 108 ? 15.165 13.179 -14.187 1.00 69.19 108 SER A O 1
ATOM 835 N N . ILE A 1 109 ? 13.546 14.252 -13.050 1.00 68.56 109 ILE A N 1
ATOM 836 C CA . ILE A 1 109 ? 12.580 14.305 -14.156 1.00 68.56 109 ILE A CA 1
ATOM 837 C C . ILE A 1 109 ? 12.617 15.731 -14.715 1.00 68.56 109 ILE A C 1
ATOM 839 O O . ILE A 1 109 ? 12.495 16.698 -13.963 1.00 68.56 109 ILE A O 1
ATOM 843 N N . ASP A 1 110 ? 12.873 15.879 -16.017 1.00 67.44 110 ASP A N 1
ATOM 844 C CA . ASP A 1 110 ? 12.973 17.178 -16.708 1.00 67.44 110 ASP A CA 1
ATOM 845 C C . ASP A 1 110 ? 13.964 18.171 -16.066 1.00 67.44 110 ASP A C 1
ATOM 847 O O . ASP A 1 110 ? 13.742 19.383 -16.021 1.00 67.44 110 ASP A O 1
ATOM 851 N N . GLY A 1 111 ? 15.072 17.653 -15.524 1.00 68.44 111 GLY A N 1
ATOM 852 C CA . GLY A 1 111 ? 16.116 18.458 -14.881 1.00 68.44 111 GLY A CA 1
ATOM 853 C C . GLY A 1 111 ? 15.764 18.975 -13.481 1.00 68.44 111 GLY A C 1
ATOM 854 O O . GLY A 1 111 ? 16.538 19.749 -12.917 1.00 68.44 111 GLY A O 1
ATOM 855 N N . LYS A 1 112 ? 14.633 18.553 -12.899 1.00 72.81 112 LYS A N 1
ATOM 856 C CA . LYS A 1 112 ? 14.243 18.885 -11.522 1.00 72.81 112 LYS A CA 1
ATOM 857 C C . LYS A 1 112 ? 14.390 17.663 -10.612 1.00 72.81 112 LYS A C 1
ATOM 859 O O . LYS A 1 112 ? 13.882 16.599 -10.967 1.00 72.81 112 LYS A O 1
ATOM 864 N N . PRO A 1 113 ? 15.033 17.793 -9.438 1.00 72.38 113 PRO A N 1
ATOM 865 C CA . PRO A 1 113 ? 15.090 16.704 -8.475 1.00 72.38 113 PRO A CA 1
ATOM 866 C C . PRO A 1 113 ? 13.686 16.461 -7.913 1.00 72.38 113 PRO A C 1
ATOM 868 O O . PRO A 1 113 ? 13.104 17.330 -7.265 1.00 72.38 113 PRO A O 1
ATOM 871 N N . THR A 1 114 ? 13.136 15.281 -8.182 1.00 79.06 114 THR A N 1
ATOM 872 C CA . THR A 1 114 ? 11.896 14.795 -7.574 1.00 79.06 114 THR A CA 1
ATOM 873 C C . THR A 1 114 ? 12.228 13.654 -6.633 1.00 79.06 114 THR A C 1
ATOM 875 O O . THR A 1 114 ? 12.891 12.696 -7.026 1.00 79.06 114 THR A O 1
ATOM 878 N N . ARG A 1 115 ? 11.794 13.778 -5.380 1.00 82.12 115 ARG A N 1
ATOM 879 C CA . ARG A 1 115 ? 11.956 12.734 -4.373 1.00 82.12 115 ARG A CA 1
ATOM 880 C C . ARG A 1 115 ? 10.718 11.851 -4.386 1.00 82.12 115 ARG A C 1
ATOM 882 O O . ARG A 1 115 ? 9.602 12.363 -4.352 1.00 82.12 115 ARG A O 1
ATOM 889 N N . TRP A 1 116 ? 10.932 10.553 -4.467 1.00 83.94 116 TRP A N 1
ATOM 890 C CA . TRP A 1 116 ? 9.915 9.516 -4.375 1.00 83.94 116 TRP A CA 1
ATOM 891 C C . TRP A 1 116 ? 10.116 8.742 -3.084 1.00 83.94 116 TRP A C 1
ATOM 893 O O . TRP A 1 116 ? 11.237 8.672 -2.593 1.00 83.94 116 TRP A O 1
ATOM 903 N N . GLU A 1 117 ? 9.047 8.201 -2.533 1.00 86.44 117 GLU A N 1
ATOM 904 C CA . GLU A 1 117 ? 9.018 7.453 -1.288 1.00 86.44 117 GLU A CA 1
ATOM 905 C C . GLU A 1 117 ? 8.319 6.119 -1.528 1.00 86.44 117 GLU A C 1
ATOM 907 O O . GLU A 1 117 ? 7.350 6.050 -2.288 1.00 86.44 117 GLU A O 1
ATOM 912 N N . TRP A 1 118 ? 8.877 5.059 -0.956 1.00 87.31 118 TRP A N 1
ATOM 913 C CA . TRP A 1 118 ? 8.349 3.708 -1.045 1.00 87.31 118 TRP A CA 1
ATOM 914 C C . TRP A 1 118 ? 7.712 3.332 0.286 1.00 87.31 118 TRP A C 1
ATOM 916 O O . TRP A 1 118 ? 8.373 3.393 1.314 1.00 87.31 118 TRP A O 1
ATOM 926 N N . ASP A 1 119 ? 6.452 2.925 0.237 1.00 83.00 119 ASP A N 1
ATOM 927 C CA . ASP A 1 119 ? 5.680 2.479 1.386 1.00 83.00 119 ASP A CA 1
ATOM 928 C C . ASP A 1 119 ? 5.070 1.109 1.083 1.00 83.00 119 ASP A C 1
ATOM 930 O O . ASP A 1 119 ? 4.236 0.965 0.189 1.00 83.00 119 ASP A O 1
ATOM 934 N N . ASP A 1 120 ? 5.463 0.086 1.830 1.00 77.31 120 ASP A N 1
ATOM 935 C CA . ASP A 1 120 ? 4.949 -1.282 1.688 1.00 77.31 120 ASP A CA 1
ATOM 936 C C . ASP A 1 120 ? 3.927 -1.664 2.767 1.00 77.31 120 ASP A C 1
ATOM 938 O O . ASP A 1 120 ? 3.166 -2.607 2.585 1.00 77.31 120 ASP A O 1
ATOM 942 N N . SER A 1 121 ? 3.896 -0.921 3.878 1.00 76.81 121 SER A N 1
ATOM 943 C CA . SER A 1 121 ? 3.186 -1.324 5.100 1.00 76.81 121 SER A CA 1
ATOM 944 C C . SER A 1 121 ? 2.139 -0.318 5.587 1.00 76.81 121 SER A C 1
ATOM 946 O O . SER A 1 121 ? 1.212 -0.688 6.311 1.00 76.81 121 SER A O 1
ATOM 948 N N . PHE A 1 122 ? 2.267 0.966 5.246 1.00 78.00 122 PHE A N 1
ATOM 949 C CA . PHE A 1 122 ? 1.337 1.999 5.700 1.00 78.00 122 PHE A CA 1
ATOM 950 C C . PHE A 1 122 ? 1.085 3.047 4.622 1.00 78.00 122 PHE A C 1
ATOM 952 O O . PHE A 1 122 ? 1.928 3.322 3.785 1.00 78.00 122 PHE A O 1
ATOM 959 N N . CYS A 1 123 ? -0.094 3.662 4.667 1.00 83.25 123 CYS A N 1
ATOM 960 C CA . CYS A 1 123 ? -0.461 4.753 3.774 1.00 83.25 123 CYS A CA 1
ATOM 961 C C . CYS A 1 123 ? -0.665 6.037 4.577 1.00 83.25 123 CYS A C 1
ATOM 963 O O . CYS A 1 123 ? -1.271 6.029 5.655 1.00 83.25 123 CYS A O 1
ATOM 965 N N . HIS A 1 124 ? -0.215 7.165 4.031 1.00 78.50 124 HIS A N 1
ATOM 966 C CA . HIS A 1 124 ? -0.407 8.476 4.642 1.00 78.50 124 HIS A CA 1
ATOM 967 C C . HIS A 1 124 ? -1.886 8.904 4.611 1.00 78.50 124 HIS A C 1
ATOM 969 O O . HIS A 1 124 ? -2.356 9.514 3.655 1.00 78.50 124 HIS A O 1
ATOM 975 N N . THR A 1 125 ? -2.625 8.655 5.696 1.00 78.44 125 THR A N 1
ATOM 976 C CA . THR A 1 125 ? -3.997 9.160 5.892 1.00 78.44 125 THR A CA 1
ATOM 977 C C . THR A 1 125 ? -4.124 9.964 7.184 1.00 78.44 125 THR A C 1
ATOM 979 O O . THR A 1 125 ? -3.428 9.740 8.175 1.00 78.44 125 THR A O 1
ATOM 982 N N . LYS A 1 126 ? -5.053 10.926 7.201 1.00 76.38 126 LYS A N 1
ATOM 983 C CA . LYS A 1 126 ? -5.391 11.686 8.416 1.00 76.38 126 LYS A CA 1
ATOM 984 C C . LYS A 1 126 ? -6.179 10.842 9.431 1.00 76.38 126 LYS A C 1
ATOM 986 O O . LYS A 1 126 ? -6.283 11.226 10.596 1.00 76.38 126 LYS A O 1
ATOM 991 N N . TYR A 1 127 ? -6.751 9.718 9.002 1.00 79.38 127 TYR A N 1
ATOM 992 C CA . TYR A 1 127 ? -7.723 8.949 9.777 1.00 79.38 127 TYR A CA 1
ATOM 993 C C . TYR A 1 127 ? -7.127 7.775 10.566 1.00 79.38 127 TYR A C 1
ATOM 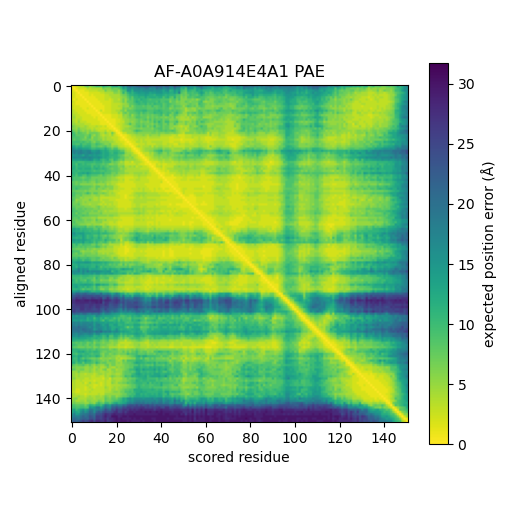995 O O . TYR A 1 127 ? -7.854 7.168 11.350 1.00 79.38 127 TYR A O 1
ATOM 1003 N N . THR A 1 128 ? -5.819 7.500 10.467 1.00 80.62 128 THR A N 1
ATOM 1004 C CA . THR A 1 128 ? -5.149 6.396 11.193 1.00 80.62 128 THR A CA 1
ATOM 1005 C C . THR A 1 128 ? -5.310 6.486 12.715 1.00 80.62 128 THR A C 1
ATOM 1007 O O . THR A 1 128 ? -5.270 5.472 13.407 1.00 80.62 128 THR A O 1
ATOM 1010 N N . PHE A 1 129 ? -5.546 7.681 13.270 1.00 83.44 129 PHE A N 1
ATOM 1011 C CA . PHE A 1 129 ? -5.784 7.837 14.709 1.00 83.44 129 PHE A CA 1
ATOM 1012 C C . PHE A 1 129 ? -7.170 7.325 15.160 1.00 83.44 129 PHE A C 1
ATOM 1014 O O . PHE A 1 129 ? -7.352 7.018 16.340 1.00 83.44 129 PHE A O 1
ATOM 1021 N N . LEU A 1 130 ? -8.151 7.232 14.250 1.00 83.81 130 LEU A N 1
ATOM 1022 C CA . LEU A 1 130 ? -9.530 6.860 14.586 1.00 83.81 130 LEU A CA 1
ATOM 1023 C C . LEU A 1 130 ? -9.641 5.422 15.123 1.00 83.81 130 LEU A C 1
ATOM 1025 O O . LEU A 1 130 ? -10.207 5.270 16.210 1.00 83.81 130 LEU A O 1
ATOM 1029 N N . PRO A 1 131 ? -9.077 4.379 14.469 1.00 84.25 131 PRO A N 1
ATOM 1030 C CA . PRO A 1 131 ? -9.086 3.021 15.017 1.00 84.25 131 PRO A CA 1
ATOM 1031 C C . PRO A 1 131 ? -8.505 2.940 16.433 1.00 84.25 131 PRO A C 1
ATOM 1033 O O . PRO A 1 131 ? -9.066 2.256 17.286 1.00 84.25 131 PRO A O 1
ATOM 1036 N N . ILE A 1 132 ? -7.434 3.691 16.714 1.00 87.62 132 ILE A N 1
ATOM 1037 C CA . ILE A 1 132 ? -6.784 3.728 18.031 1.00 87.62 132 ILE A CA 1
ATOM 1038 C C . ILE A 1 132 ? -7.728 4.325 19.081 1.00 87.62 132 ILE A C 1
ATOM 1040 O O . ILE A 1 132 ? -7.941 3.734 20.138 1.00 87.62 132 ILE A O 1
ATOM 1044 N N . ALA A 1 133 ? -8.342 5.476 18.800 1.00 87.69 133 ALA A N 1
ATOM 1045 C CA . ALA A 1 133 ? -9.281 6.097 19.733 1.00 87.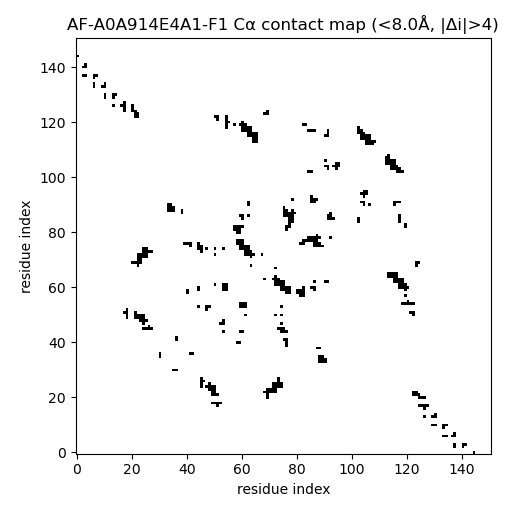69 133 ALA A CA 1
ATOM 1046 C C . ALA A 1 133 ? -10.488 5.183 20.029 1.00 87.69 133 ALA A C 1
ATOM 1048 O O . ALA A 1 133 ? -10.915 5.049 21.178 1.00 87.69 133 ALA A O 1
ATOM 1049 N N . ILE A 1 134 ? -11.009 4.506 19.003 1.00 89.44 134 ILE A N 1
ATOM 1050 C CA . ILE A 1 134 ? -12.170 3.616 19.125 1.00 89.44 134 ILE A CA 1
ATOM 1051 C C . ILE A 1 134 ? -11.824 2.353 19.913 1.00 89.44 134 ILE A C 1
ATOM 1053 O O . ILE A 1 134 ? -12.644 1.906 20.719 1.00 89.44 134 ILE A O 1
ATOM 1057 N N . ILE A 1 135 ? -10.614 1.804 19.752 1.00 89.00 135 ILE A N 1
ATOM 1058 C CA . ILE A 1 135 ? -10.189 0.622 20.512 1.00 89.00 135 ILE A CA 1
ATOM 1059 C C . ILE A 1 135 ? -10.108 0.925 22.012 1.00 89.00 135 ILE A C 1
ATOM 1061 O O . ILE A 1 135 ? -10.536 0.109 22.823 1.00 89.00 135 ILE A O 1
ATOM 1065 N N . VAL A 1 136 ? -9.658 2.122 22.399 1.00 90.12 136 VAL A N 1
ATOM 1066 C CA . VAL A 1 136 ? -9.630 2.546 23.809 1.00 90.12 136 VAL A CA 1
ATOM 1067 C C . VAL A 1 136 ? -11.050 2.623 24.381 1.00 90.12 136 VAL A C 1
ATOM 1069 O O . VAL A 1 136 ? -11.318 2.086 25.457 1.00 90.12 136 VAL A O 1
ATOM 1072 N N . ILE A 1 137 ? -11.990 3.218 23.639 1.00 85.81 137 ILE A N 1
ATOM 1073 C CA . ILE A 1 137 ? -13.405 3.312 24.041 1.00 85.81 137 ILE A CA 1
ATOM 1074 C C . ILE A 1 137 ? -14.043 1.919 24.149 1.00 85.81 137 ILE A C 1
ATOM 1076 O O . ILE A 1 137 ? -14.807 1.653 25.085 1.00 85.81 137 ILE A O 1
ATOM 1080 N N . TYR A 1 138 ? -13.720 1.017 23.217 1.00 87.50 138 TYR A N 1
ATOM 1081 C CA . TYR A 1 138 ? -14.142 -0.381 23.260 1.00 87.50 138 TYR A CA 1
ATOM 1082 C C . TYR A 1 138 ? -13.659 -1.066 24.542 1.00 87.50 138 TYR A C 1
ATOM 1084 O O . TYR A 1 138 ? -14.475 -1.662 25.243 1.00 87.50 138 TYR A O 1
ATOM 1092 N N . GLN A 1 139 ? -12.374 -0.932 24.890 1.00 86.62 139 GLN A N 1
ATOM 1093 C CA . GLN A 1 139 ? -11.805 -1.587 26.071 1.00 86.62 139 GLN A CA 1
ATOM 1094 C C . GLN A 1 139 ? -12.461 -1.106 27.373 1.00 86.62 139 GLN A C 1
ATOM 1096 O O . GLN A 1 139 ? -12.836 -1.926 28.208 1.00 86.62 139 GLN A O 1
ATOM 1101 N N . ILE A 1 140 ? -12.691 0.203 27.529 1.00 85.69 140 ILE A N 1
ATOM 1102 C CA . ILE A 1 140 ? -13.382 0.768 28.708 1.00 85.69 140 ILE A CA 1
ATOM 1103 C C . ILE A 1 140 ? -14.830 0.258 28.800 1.00 85.69 140 ILE A C 1
ATOM 1105 O O . ILE A 1 140 ? -15.334 -0.075 29.877 1.00 85.69 140 ILE A O 1
ATOM 1109 N N . SER A 1 141 ? -15.512 0.175 27.659 1.00 82.38 141 SER A N 1
ATOM 1110 C CA . SER A 1 141 ? -16.893 -0.315 27.590 1.00 82.38 141 SER A CA 1
ATOM 1111 C C . SER A 1 141 ? -16.992 -1.814 27.883 1.00 82.38 141 SER A C 1
ATOM 1113 O O . SER A 1 141 ? -17.986 -2.269 28.450 1.00 82.38 141 SER A O 1
ATOM 1115 N N . PHE A 1 142 ? -15.972 -2.579 27.491 1.00 80.12 142 PHE A N 1
ATOM 1116 C CA . PHE A 1 142 ? -15.884 -4.014 27.720 1.00 80.12 142 PHE A CA 1
ATOM 1117 C C . PHE A 1 142 ? -15.657 -4.329 29.203 1.00 80.12 142 PHE A C 1
ATOM 1119 O O . PHE A 1 142 ? -16.414 -5.107 29.781 1.00 80.12 142 PHE A O 1
ATOM 1126 N N . THR A 1 143 ? -14.698 -3.664 29.855 1.00 79.31 143 THR A N 1
ATOM 1127 C CA . THR A 1 143 ? -14.402 -3.877 31.285 1.00 79.31 143 THR A CA 1
ATOM 1128 C C . THR A 1 143 ? -15.569 -3.485 32.191 1.00 79.31 143 THR A C 1
ATOM 1130 O O . THR A 1 143 ? -15.880 -4.196 33.145 1.00 79.31 143 THR A O 1
ATOM 1133 N N . SER A 1 144 ? -16.293 -2.417 31.851 1.00 69.31 144 SER A N 1
ATOM 1134 C CA . SER A 1 144 ? -17.473 -1.969 32.606 1.00 69.31 144 SER A CA 1
ATOM 1135 C C . SER A 1 144 ? -18.636 -2.975 32.577 1.00 69.31 144 SER A C 1
ATOM 1137 O O . SER A 1 144 ? -19.486 -2.957 33.464 1.00 69.31 144 SER A O 1
ATOM 1139 N N . GLY A 1 145 ? -18.684 -3.864 31.577 1.00 62.50 145 GLY A N 1
ATOM 1140 C CA . GLY A 1 145 ? -19.715 -4.899 31.449 1.00 62.50 145 GLY A CA 1
ATOM 1141 C C . GLY A 1 145 ? -19.470 -6.160 32.286 1.00 62.50 145 GLY A C 1
ATOM 1142 O O . GLY A 1 145 ? -20.417 -6.897 32.542 1.00 62.50 145 GLY A O 1
ATOM 1143 N N . ILE A 1 146 ? -18.231 -6.411 32.727 1.00 56.78 146 ILE A N 1
ATOM 1144 C CA . ILE A 1 146 ? -17.845 -7.633 33.465 1.00 56.78 146 ILE A CA 1
ATOM 1145 C C . ILE A 1 146 ? -18.077 -7.471 34.979 1.00 56.78 146 ILE A C 1
ATOM 1147 O O . ILE A 1 146 ? -18.293 -8.449 35.691 1.00 56.78 146 ILE A O 1
ATOM 1151 N N . ASN A 1 147 ? -18.153 -6.231 35.470 1.00 51.84 147 ASN A N 1
ATOM 1152 C CA . ASN A 1 147 ? -18.346 -5.917 36.891 1.00 51.84 147 ASN A CA 1
ATOM 1153 C C . ASN A 1 147 ? -19.767 -6.197 37.432 1.00 51.84 147 ASN A C 1
ATOM 1155 O O . ASN A 1 147 ? -20.057 -5.839 38.568 1.00 51.84 147 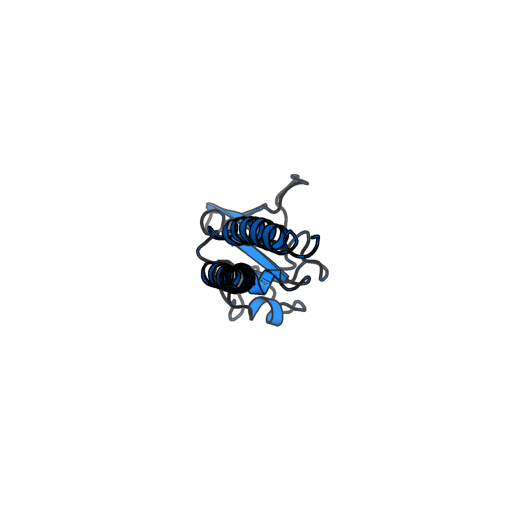ASN A O 1
ATOM 1159 N N . GLN A 1 148 ? -20.658 -6.826 36.653 1.00 52.41 148 GLN A N 1
ATOM 1160 C CA . GLN A 1 148 ? -22.010 -7.210 37.096 1.00 52.41 148 GLN A CA 1
ATOM 1161 C C . GLN A 1 148 ? -22.220 -8.731 37.236 1.00 52.41 148 GLN A C 1
ATOM 1163 O O . GLN A 1 148 ? -23.347 -9.160 37.453 1.00 52.41 148 GLN A O 1
ATOM 1168 N N . ILE A 1 149 ? -21.163 -9.551 37.119 1.00 50.56 149 ILE A N 1
ATOM 1169 C CA . ILE A 1 149 ? -21.248 -11.030 37.209 1.00 50.56 149 ILE A CA 1
ATOM 1170 C C . ILE A 1 149 ? -20.601 -11.572 38.506 1.00 50.56 149 ILE A C 1
ATOM 1172 O O . ILE A 1 149 ? -20.609 -12.771 38.762 1.00 50.56 149 ILE A O 1
ATOM 1176 N N . VAL A 1 150 ? -20.071 -10.699 39.370 1.00 43.94 150 VAL A N 1
ATOM 1177 C CA . VAL A 1 150 ? -19.553 -11.077 40.697 1.00 43.94 150 VAL A CA 1
ATOM 1178 C C . VAL A 1 150 ? -20.310 -10.300 41.766 1.00 43.94 150 VAL A C 1
ATOM 1180 O O . VAL A 1 150 ? -19.782 -9.334 42.297 1.00 43.94 150 VAL A O 1
ATOM 1183 N N . TYR A 1 151 ? -21.557 -10.685 42.026 1.00 37.94 151 TYR A N 1
ATOM 1184 C CA . TYR A 1 151 ? -22.236 -10.531 43.318 1.00 37.94 151 TYR A CA 1
ATOM 1185 C C . TYR A 1 151 ? -23.380 -11.538 43.406 1.00 37.94 151 TYR A C 1
ATOM 1187 O O . TYR A 1 151 ? -24.131 -11.655 42.412 1.00 37.94 151 TYR A O 1
#